Protein AF-A0A0C2GDD8-F1 (afdb_monomer_lite)

Sequence (76 aa):
CDGQNYYTGAQRGALIDKHNELRTAIAEGRHGTLPAARNMYQLQYSCSMEQKVQDEIKECSGRASLAERYGQNFFV

Organism: NCBI:txid51022

Radius of gyration: 14.78 Å; chains: 1; bounding box: 36×29×36 Å

InterPro domains:
  IPR014044 CAP domain [PF00188] (17-74)
  IPR035940 CAP superfamily [G3DSA:3.40.33.10] (1-76)
  IPR035940 CAP superfamily [SSF55797] (9-75)

Structure (mmCIF, N/CA/C/O backbone):
data_AF-A0A0C2GDD8-F1
#
_entry.id   AF-A0A0C2GDD8-F1
#
loop_
_atom_site.group_PDB
_atom_site.id
_atom_site.type_symbol
_atom_site.label_atom_id
_atom_site.label_alt_id
_atom_site.label_comp_id
_atom_site.label_asym_id
_atom_site.label_entity_id
_atom_site.label_seq_id
_atom_site.pdbx_PDB_ins_code
_atom_site.Cartn_x
_atom_site.Cartn_y
_atom_site.Cartn_z
_atom_site.occupancy
_atom_site.B_iso_or_equiv
_atom_site.auth_seq_id
_atom_site.auth_comp_id
_atom_site.auth_asym_id
_atom_site.auth_atom_id
_atom_site.pdbx_PDB_model_num
ATOM 1 N N . CYS A 1 1 ? -12.007 6.946 1.619 1.00 93.00 1 CYS A N 1
ATOM 2 C CA . CYS A 1 1 ? -12.187 5.897 2.647 1.00 93.00 1 CYS A CA 1
ATOM 3 C C . CYS A 1 1 ? -13.092 6.481 3.703 1.00 93.00 1 CYS A C 1
ATOM 5 O O . CYS A 1 1 ? -12.649 6.865 4.780 1.00 93.00 1 CYS A O 1
ATOM 7 N N . ASP A 1 2 ? -14.348 6.673 3.327 1.00 88.19 2 ASP A N 1
ATOM 8 C CA . ASP A 1 2 ? -15.202 7.629 4.018 1.00 88.19 2 ASP A CA 1
ATOM 9 C C . ASP A 1 2 ? -15.763 6.954 5.267 1.00 88.19 2 ASP A C 1
ATOM 11 O O . ASP A 1 2 ? -16.198 5.805 5.217 1.00 88.19 2 ASP A O 1
ATOM 15 N N . GLY A 1 3 ? -15.654 7.629 6.411 1.00 88.69 3 GLY A N 1
ATOM 16 C CA . GLY A 1 3 ? -15.998 7.057 7.716 1.00 88.69 3 GLY A CA 1
ATOM 17 C C . GLY A 1 3 ? -14.918 6.174 8.358 1.00 88.69 3 GLY A C 1
ATOM 18 O O . GLY A 1 3 ? -15.075 5.797 9.516 1.00 88.69 3 GLY A O 1
ATOM 19 N N . GLN A 1 4 ? -13.805 5.877 7.673 1.00 92.25 4 GLN A N 1
ATOM 20 C CA . GLN A 1 4 ? -12.667 5.166 8.269 1.00 92.25 4 GLN A CA 1
ATOM 21 C C . GLN A 1 4 ? -11.656 6.154 8.860 1.00 92.25 4 GLN A C 1
ATOM 23 O O . GLN A 1 4 ? -10.941 6.842 8.125 1.00 92.25 4 GLN A O 1
ATOM 28 N N . ASN A 1 5 ? -11.545 6.159 10.190 1.00 92.25 5 ASN A N 1
ATOM 29 C CA . ASN A 1 5 ? -10.649 7.046 10.943 1.00 92.25 5 ASN A CA 1
ATOM 30 C C . ASN A 1 5 ? -9.364 6.3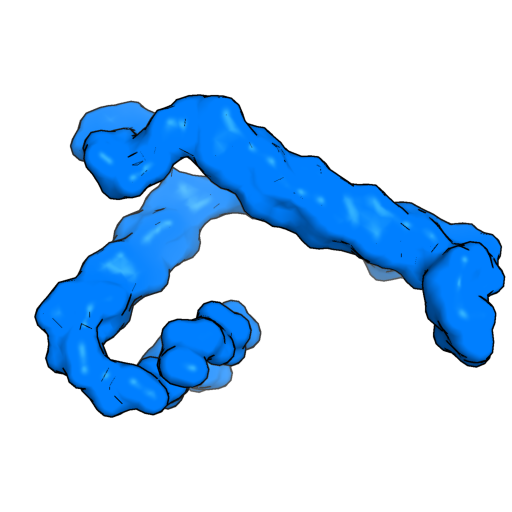48 11.434 1.00 92.25 5 ASN A C 1
ATOM 32 O O . ASN A 1 5 ? -8.762 6.785 12.410 1.00 92.25 5 ASN A O 1
ATOM 36 N N . TYR A 1 6 ? -8.946 5.261 10.776 1.00 93.69 6 TYR A N 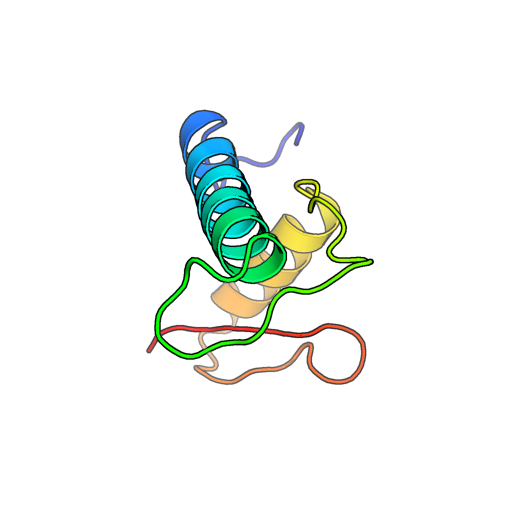1
ATOM 37 C CA . TYR A 1 6 ? -7.739 4.505 11.140 1.00 93.69 6 TYR A CA 1
ATOM 38 C C . TYR A 1 6 ? -6.449 5.168 10.646 1.00 93.69 6 TYR A C 1
ATOM 40 O O . TYR A 1 6 ? -5.449 5.208 11.358 1.00 93.69 6 TYR A O 1
ATOM 48 N N . TYR A 1 7 ? -6.489 5.710 9.426 1.00 95.38 7 TYR A N 1
ATOM 49 C CA . TYR A 1 7 ? -5.371 6.402 8.797 1.00 95.38 7 TYR A CA 1
ATOM 50 C C . TYR A 1 7 ? -5.820 7.740 8.214 1.00 95.38 7 TYR A C 1
ATOM 52 O O . TYR A 1 7 ? -6.943 7.902 7.734 1.00 95.38 7 TYR A O 1
ATOM 60 N N . THR A 1 8 ? -4.911 8.708 8.202 1.00 96.50 8 THR A N 1
ATOM 61 C CA . THR A 1 8 ? -5.076 9.958 7.456 1.00 96.50 8 THR A CA 1
ATOM 62 C C . THR A 1 8 ? -4.867 9.727 5.958 1.00 96.50 8 THR A C 1
ATOM 64 O O . THR A 1 8 ? -4.242 8.749 5.542 1.00 96.50 8 THR A O 1
ATOM 67 N N . GLY A 1 9 ? -5.343 10.651 5.116 1.00 96.12 9 GLY A N 1
ATOM 68 C CA . GLY A 1 9 ? -5.073 10.604 3.672 1.00 96.12 9 GLY A CA 1
ATOM 69 C C . GLY A 1 9 ? -3.573 10.563 3.349 1.00 96.12 9 GLY A C 1
ATOM 70 O O . GLY A 1 9 ? -3.155 9.785 2.497 1.00 96.12 9 GLY A O 1
ATOM 71 N N . ALA A 1 10 ? -2.759 11.317 4.095 1.00 97.38 10 ALA A N 1
ATOM 72 C CA . ALA A 1 10 ? -1.307 11.334 3.931 1.00 97.38 10 ALA A CA 1
ATOM 73 C C . ALA A 1 10 ? -0.654 9.981 4.262 1.00 97.38 10 ALA A C 1
ATOM 75 O O . ALA A 1 10 ? 0.234 9.542 3.542 1.00 97.38 10 ALA A O 1
ATOM 76 N N . GLN A 1 11 ? -1.115 9.283 5.307 1.00 97.44 11 GLN A N 1
ATOM 77 C CA . GLN A 1 11 ? -0.606 7.947 5.650 1.00 97.44 11 GLN A CA 1
ATOM 78 C C . GLN A 1 11 ? -0.966 6.905 4.585 1.00 97.44 11 GLN A C 1
ATOM 80 O O . GLN A 1 11 ? -0.121 6.094 4.207 1.00 97.44 11 GLN A O 1
ATOM 85 N N . ARG A 1 12 ? -2.199 6.949 4.061 1.00 97.81 12 ARG A N 1
ATOM 86 C CA . ARG A 1 12 ? -2.624 6.079 2.951 1.00 97.81 12 ARG A CA 1
ATOM 87 C C . ARG A 1 12 ? -1.787 6.332 1.694 1.00 97.81 12 ARG A C 1
ATOM 89 O O . ARG A 1 12 ? -1.339 5.373 1.070 1.00 97.81 12 ARG A O 1
ATOM 96 N N . GLY A 1 13 ? -1.542 7.608 1.382 1.00 98.06 13 GLY A N 1
ATOM 97 C CA . GLY A 1 13 ? -0.652 8.050 0.305 1.00 98.06 13 GLY A CA 1
ATOM 98 C C . GLY A 1 13 ? 0.762 7.501 0.476 1.00 98.06 13 GLY A C 1
ATOM 99 O O . GLY A 1 13 ? 1.229 6.738 -0.358 1.00 98.06 13 GLY A O 1
ATOM 100 N N . ALA A 1 14 ? 1.394 7.754 1.623 1.00 98.25 14 ALA A N 1
ATOM 101 C CA . ALA A 1 14 ? 2.749 7.281 1.900 1.00 98.25 14 ALA A CA 1
ATOM 102 C C . ALA A 1 14 ? 2.902 5.755 1.743 1.00 98.25 14 ALA A C 1
ATOM 104 O O . ALA A 1 14 ? 3.898 5.287 1.191 1.00 98.25 14 ALA A O 1
ATOM 105 N N . LEU A 1 15 ? 1.911 4.969 2.188 1.00 96.75 15 LEU A N 1
ATOM 106 C CA . LEU A 1 15 ? 1.920 3.514 2.021 1.00 96.75 15 LEU A CA 1
ATOM 107 C C . LEU A 1 15 ? 1.870 3.102 0.546 1.00 96.75 15 LEU A C 1
ATOM 109 O O . LEU A 1 15 ? 2.681 2.274 0.122 1.00 96.75 15 LEU A O 1
ATOM 113 N N . ILE A 1 16 ? 0.928 3.642 -0.232 1.00 98.19 16 ILE A N 1
ATOM 114 C CA . ILE A 1 16 ? 0.752 3.234 -1.631 1.00 98.19 16 ILE A CA 1
ATOM 115 C C . ILE A 1 16 ? 1.870 3.764 -2.528 1.00 98.19 16 ILE A C 1
ATOM 117 O O . ILE A 1 16 ? 2.357 3.033 -3.394 1.00 98.19 16 ILE A O 1
ATOM 121 N N . ASP A 1 17 ? 2.328 4.986 -2.271 1.00 98.56 17 ASP A N 1
ATOM 122 C CA . ASP A 1 17 ? 3.410 5.626 -3.006 1.00 98.56 17 ASP A CA 1
ATOM 123 C C . ASP A 1 17 ? 4.696 4.843 -2.799 1.00 98.56 17 ASP A C 1
ATOM 125 O O . ASP A 1 17 ? 5.336 4.456 -3.776 1.00 98.56 17 ASP A O 1
ATOM 129 N N . LYS A 1 18 ? 5.022 4.468 -1.553 1.00 98.31 18 LYS A N 1
ATOM 130 C CA . LYS A 1 18 ? 6.258 3.727 -1.304 1.00 98.31 18 LYS A CA 1
ATOM 131 C C . LYS A 1 18 ? 6.278 2.352 -1.970 1.00 98.31 18 LYS A C 1
ATOM 133 O O . LYS A 1 18 ? 7.309 1.939 -2.504 1.00 98.31 18 LYS A O 1
ATOM 138 N N . HIS A 1 19 ? 5.146 1.647 -1.975 1.00 98.38 19 HIS A N 1
ATOM 139 C CA . HIS A 1 19 ? 5.037 0.377 -2.693 1.00 98.38 19 HIS A CA 1
ATOM 140 C C . HIS A 1 19 ? 5.211 0.572 -4.200 1.00 98.38 19 HIS A C 1
ATOM 142 O O . HIS A 1 19 ? 5.932 -0.196 -4.837 1.00 98.38 19 HIS A O 1
ATOM 148 N N . ASN A 1 20 ? 4.574 1.590 -4.776 1.00 98.69 20 ASN A N 1
ATOM 149 C CA . ASN A 1 20 ? 4.661 1.853 -6.207 1.00 98.69 20 ASN A CA 1
ATOM 150 C C . ASN A 1 20 ? 6.048 2.349 -6.633 1.00 98.69 20 ASN A C 1
ATOM 152 O O . ASN A 1 20 ? 6.536 1.902 -7.664 1.00 98.69 20 ASN A O 1
ATOM 156 N N . GLU A 1 21 ? 6.734 3.165 -5.830 1.00 98.50 21 GLU A N 1
ATOM 157 C CA . GLU A 1 21 ? 8.136 3.545 -6.056 1.00 98.50 21 GLU A CA 1
ATOM 158 C C . GLU A 1 21 ? 9.043 2.314 -6.171 1.00 98.50 21 GLU A C 1
ATOM 160 O O . GLU A 1 21 ? 9.824 2.194 -7.117 1.00 98.50 21 GLU A O 1
ATOM 165 N N . LEU A 1 22 ? 8.925 1.375 -5.225 1.00 98.31 22 LEU A N 1
ATOM 166 C CA . LEU A 1 22 ? 9.707 0.138 -5.236 1.00 98.31 22 LEU A CA 1
ATOM 167 C C . LEU A 1 22 ? 9.359 -0.732 -6.447 1.00 98.31 22 LEU A C 1
ATOM 169 O O . LEU A 1 22 ? 10.258 -1.238 -7.117 1.00 98.31 22 LEU A O 1
ATOM 173 N N . ARG A 1 23 ? 8.068 -0.876 -6.769 1.00 98.50 23 ARG A N 1
ATOM 174 C CA . ARG A 1 23 ? 7.612 -1.624 -7.951 1.00 98.50 23 ARG A CA 1
ATOM 175 C C . ARG A 1 23 ? 8.163 -1.033 -9.243 1.00 98.50 23 ARG A C 1
ATOM 177 O O . ARG A 1 23 ? 8.633 -1.793 -10.082 1.00 98.50 23 ARG A O 1
ATOM 184 N N . THR A 1 24 ? 8.167 0.289 -9.376 1.00 98.38 24 THR A N 1
ATOM 185 C CA . THR A 1 24 ? 8.754 1.007 -10.514 1.00 98.38 24 THR A CA 1
ATOM 186 C C . THR A 1 24 ? 10.263 0.772 -10.599 1.00 98.38 24 THR A C 1
ATOM 188 O O . THR A 1 24 ? 10.764 0.366 -11.645 1.00 98.38 24 THR A O 1
ATOM 191 N N . ALA A 1 25 ? 10.992 0.899 -9.485 1.00 98.31 25 ALA A N 1
ATOM 192 C CA . ALA A 1 25 ? 12.430 0.622 -9.456 1.00 98.31 25 ALA A CA 1
ATOM 193 C C . ALA A 1 25 ? 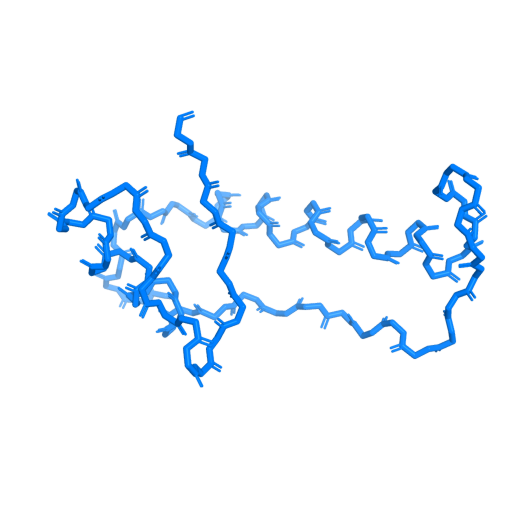12.762 -0.825 -9.869 1.00 98.31 25 ALA A C 1
ATOM 195 O O . ALA A 1 25 ? 13.734 -1.047 -10.591 1.00 98.31 25 ALA A O 1
ATOM 196 N N . ILE A 1 26 ? 11.950 -1.802 -9.451 1.00 98.38 26 ILE A N 1
ATOM 197 C CA . ILE A 1 26 ? 12.084 -3.209 -9.858 1.00 98.38 26 ILE A CA 1
ATOM 198 C C . ILE A 1 26 ? 11.743 -3.384 -11.342 1.00 98.38 26 ILE A C 1
ATOM 200 O O . ILE A 1 26 ? 12.490 -4.034 -12.068 1.00 98.38 26 ILE A O 1
ATOM 204 N N . ALA A 1 27 ? 10.643 -2.791 -11.813 1.00 98.44 27 ALA A N 1
ATOM 205 C CA . ALA A 1 27 ? 10.218 -2.874 -13.209 1.00 98.44 27 ALA A CA 1
ATOM 206 C C . ALA A 1 27 ? 11.312 -2.387 -14.167 1.00 98.44 27 ALA A C 1
ATOM 208 O O . ALA A 1 27 ? 11.552 -3.005 -15.201 1.00 98.44 27 ALA A O 1
ATOM 209 N N . GLU A 1 28 ? 12.022 -1.335 -13.770 1.00 97.94 28 GLU A N 1
ATOM 210 C CA . GLU A 1 28 ? 13.112 -0.726 -14.529 1.00 97.94 28 GLU A CA 1
ATOM 211 C C . GLU A 1 28 ? 14.476 -1.404 -14.302 1.00 97.94 28 GLU A C 1
ATOM 213 O O . GLU A 1 28 ? 15.480 -0.958 -14.853 1.00 97.94 28 GLU A O 1
ATOM 218 N N . GLY A 1 29 ? 14.539 -2.474 -13.499 1.00 97.38 29 GLY A N 1
ATOM 219 C CA . GLY A 1 29 ? 15.781 -3.197 -13.206 1.00 97.38 29 GLY A CA 1
ATOM 220 C C . GLY A 1 29 ? 16.804 -2.371 -12.418 1.00 97.38 29 GLY A C 1
ATOM 221 O O . GLY A 1 29 ? 18.003 -2.605 -12.525 1.00 97.38 29 GLY A O 1
ATOM 222 N N . ARG A 1 30 ? 16.347 -1.376 -11.646 1.00 97.06 30 ARG A N 1
ATOM 223 C CA . ARG A 1 30 ? 17.189 -0.477 -10.835 1.00 97.06 30 ARG A CA 1
ATOM 224 C C . ARG A 1 30 ? 17.154 -0.787 -9.339 1.00 97.06 30 ARG A C 1
ATOM 226 O O . ARG A 1 30 ? 17.646 0.003 -8.535 1.00 97.06 30 ARG A O 1
ATOM 233 N N . HIS A 1 31 ? 16.548 -1.903 -8.942 1.00 96.50 31 HIS A N 1
ATOM 234 C CA . HIS A 1 31 ? 16.448 -2.303 -7.542 1.00 96.50 31 HIS A CA 1
ATOM 235 C C . HIS A 1 31 ? 17.373 -3.489 -7.237 1.00 96.50 31 HIS A C 1
ATOM 237 O O . HIS A 1 31 ? 16.998 -4.651 -7.397 1.00 96.50 31 HIS A O 1
ATOM 243 N N . GLY A 1 32 ? 18.595 -3.186 -6.789 1.00 93.94 32 GLY A N 1
ATOM 244 C CA . GLY A 1 32 ? 19.606 -4.195 -6.465 1.00 93.94 32 GLY A CA 1
ATOM 245 C C . GLY A 1 32 ? 20.018 -5.017 -7.690 1.00 93.94 32 GLY A C 1
ATOM 246 O O . GLY A 1 32 ? 20.352 -4.457 -8.728 1.00 93.94 32 GLY A O 1
ATOM 247 N N . THR A 1 33 ? 19.996 -6.345 -7.559 1.00 95.38 33 THR A N 1
ATOM 248 C CA . THR A 1 33 ? 20.305 -7.306 -8.636 1.00 95.38 33 THR A CA 1
ATOM 249 C C . THR A 1 33 ? 19.054 -7.886 -9.304 1.00 95.38 33 THR A C 1
ATOM 251 O O . THR A 1 33 ? 19.157 -8.829 -10.091 1.00 95.38 33 THR A O 1
ATOM 254 N N . LEU A 1 34 ? 17.862 -7.366 -8.980 1.00 96.62 34 LEU A N 1
ATOM 255 C CA . LEU A 1 34 ? 16.613 -7.877 -9.538 1.00 96.62 34 LEU A CA 1
ATOM 256 C C . LEU A 1 34 ? 16.490 -7.507 -11.027 1.00 96.62 34 LEU A C 1
ATOM 258 O O . LEU A 1 34 ? 16.755 -6.360 -11.396 1.00 96.62 34 LEU A O 1
ATOM 262 N N . PRO A 1 35 ? 16.064 -8.447 -11.890 1.00 96.88 35 PRO A N 1
ATOM 263 C CA . PRO A 1 35 ? 15.872 -8.169 -13.307 1.00 96.88 35 PRO A CA 1
ATOM 264 C C . PRO A 1 35 ? 14.664 -7.252 -13.544 1.00 96.88 35 PRO A C 1
ATOM 266 O O . PRO A 1 35 ? 13.715 -7.232 -12.759 1.00 96.88 35 PRO A O 1
ATOM 269 N N . ALA A 1 36 ? 14.675 -6.545 -14.676 1.00 98.06 36 ALA A N 1
ATOM 270 C CA . ALA A 1 36 ? 13.547 -5.732 -15.126 1.00 98.06 36 ALA A CA 1
ATOM 271 C C . ALA A 1 36 ? 12.274 -6.576 -15.342 1.00 98.06 36 ALA A C 1
ATOM 273 O O . ALA A 1 36 ? 12.335 -7.716 -15.813 1.00 98.06 36 ALA A O 1
ATOM 274 N N . ALA A 1 37 ? 11.106 -5.992 -15.064 1.00 98.06 37 ALA A N 1
ATOM 275 C CA . ALA A 1 37 ? 9.805 -6.652 -15.181 1.00 98.06 37 ALA A CA 1
ATOM 276 C C . ALA A 1 37 ? 8.877 -5.893 -16.140 1.00 98.06 37 ALA A C 1
ATOM 278 O O . ALA A 1 37 ? 8.677 -4.692 -16.004 1.00 98.06 37 ALA A O 1
ATOM 279 N N . ARG A 1 38 ? 8.264 -6.604 -17.098 1.00 94.44 38 ARG A N 1
ATOM 280 C CA . ARG A 1 38 ? 7.445 -5.978 -18.161 1.00 94.44 38 ARG A CA 1
ATOM 281 C C . ARG A 1 38 ? 5.997 -5.680 -17.761 1.00 94.44 38 ARG A C 1
ATOM 283 O O . ARG A 1 38 ? 5.415 -4.748 -18.291 1.00 94.44 38 ARG A O 1
ATOM 290 N N . ASN A 1 39 ? 5.427 -6.446 -16.830 1.00 97.50 39 ASN A N 1
ATOM 291 C CA . ASN A 1 39 ? 4.013 -6.355 -16.434 1.00 97.50 39 ASN A CA 1
ATOM 292 C C . ASN A 1 39 ? 3.863 -6.053 -14.933 1.00 97.50 39 ASN A C 1
ATOM 294 O O . ASN A 1 39 ? 3.098 -6.703 -14.219 1.00 97.50 39 ASN A O 1
ATOM 298 N N . MET A 1 40 ? 4.643 -5.093 -14.429 1.00 98.31 40 MET A N 1
ATOM 299 C CA . MET A 1 40 ? 4.575 -4.659 -13.034 1.00 98.31 40 MET A CA 1
ATOM 300 C C . MET A 1 40 ? 3.510 -3.567 -12.867 1.00 98.31 40 MET A C 1
ATOM 302 O O . MET A 1 40 ? 3.788 -2.382 -13.000 1.00 98.31 40 MET A O 1
ATOM 306 N N . TYR A 1 41 ? 2.270 -3.970 -12.587 1.00 98.38 41 TYR A N 1
ATOM 307 C CA . TYR A 1 41 ? 1.139 -3.039 -12.491 1.00 98.38 41 TYR A CA 1
ATOM 308 C C . TYR A 1 41 ? 1.218 -2.109 -11.274 1.00 98.38 41 TYR A C 1
ATOM 310 O O . TYR A 1 41 ? 1.657 -2.520 -10.198 1.00 98.38 41 TYR A O 1
ATOM 318 N N . GLN A 1 42 ? 0.736 -0.877 -11.419 1.00 98.19 42 GLN A N 1
ATOM 319 C CA . GLN A 1 42 ? 0.601 0.065 -10.311 1.00 98.19 42 GLN A CA 1
ATOM 320 C C . GLN A 1 42 ? -0.483 -0.407 -9.332 1.00 98.19 42 GLN A C 1
ATOM 322 O O . GLN A 1 42 ? -1.572 -0.812 -9.736 1.00 98.19 42 GLN A O 1
ATOM 327 N N . LEU A 1 43 ? -0.187 -0.351 -8.037 1.00 98.38 43 LEU A N 1
ATOM 328 C CA . LEU A 1 43 ? -1.149 -0.641 -6.982 1.00 98.38 43 LEU A CA 1
ATOM 329 C C . LEU A 1 43 ? -2.045 0.569 -6.720 1.00 98.38 43 LEU A C 1
ATOM 331 O O . LEU A 1 43 ? -1.596 1.715 -6.777 1.00 98.38 43 LEU A O 1
ATOM 335 N N . GLN A 1 44 ? -3.293 0.290 -6.353 1.00 98.12 44 GLN A N 1
ATOM 336 C CA . GLN A 1 44 ? -4.259 1.283 -5.893 1.00 98.12 44 GLN A CA 1
ATOM 337 C C . GLN A 1 44 ? -4.612 1.019 -4.431 1.00 98.12 44 GLN A C 1
ATOM 339 O O . GLN A 1 44 ? -4.735 -0.135 -4.010 1.00 98.12 44 GLN A O 1
ATOM 344 N N . TYR A 1 45 ? -4.785 2.089 -3.656 1.00 97.50 45 TYR A N 1
ATOM 345 C CA . TYR A 1 45 ? -5.206 1.963 -2.268 1.00 97.50 45 TYR A CA 1
ATOM 346 C C . TYR A 1 45 ? -6.656 1.471 -2.199 1.00 97.50 45 TYR A C 1
ATOM 348 O O . TYR A 1 45 ? -7.534 2.025 -2.859 1.00 97.50 45 TYR A O 1
ATOM 356 N N . SER A 1 46 ? -6.920 0.453 -1.379 1.00 96.88 46 SER A N 1
ATOM 357 C CA . SER A 1 46 ? -8.261 -0.111 -1.213 1.00 96.88 46 SER A CA 1
ATOM 358 C C . SER A 1 46 ? -8.750 0.040 0.223 1.00 96.88 46 SER A C 1
ATOM 360 O O . SER A 1 46 ? -8.285 -0.649 1.131 1.00 96.88 46 SER A O 1
ATOM 362 N N . CYS A 1 47 ? -9.760 0.890 0.415 1.00 97.25 47 CYS A N 1
ATOM 363 C CA . CYS A 1 47 ? -10.410 1.087 1.715 1.00 97.25 47 CYS A CA 1
ATOM 364 C C . CYS A 1 47 ? -11.071 -0.202 2.245 1.00 97.25 47 CYS A C 1
ATOM 366 O O . CYS A 1 47 ? -11.188 -0.407 3.452 1.00 97.25 47 CYS A O 1
ATOM 368 N N . SER A 1 48 ? -11.499 -1.102 1.350 1.00 95.31 48 SER A N 1
ATOM 369 C CA . SER A 1 48 ? -12.098 -2.383 1.744 1.00 95.31 48 SER A CA 1
ATOM 370 C C . SER A 1 48 ? -11.061 -3.404 2.222 1.00 95.31 48 SER A C 1
ATOM 372 O O . SER A 1 48 ? -11.424 -4.325 2.960 1.00 95.31 48 SER A O 1
ATOM 374 N N . MET A 1 49 ? -9.792 -3.249 1.819 1.00 95.00 49 MET A N 1
ATOM 375 C CA . MET A 1 49 ? -8.668 -4.001 2.382 1.00 95.00 49 MET A CA 1
ATOM 376 C C . MET A 1 49 ? -8.159 -3.367 3.676 1.00 95.00 49 MET A C 1
ATOM 378 O O . MET A 1 49 ? -7.876 -4.110 4.609 1.00 95.00 49 MET A O 1
ATOM 382 N N . GLU A 1 50 ? -8.127 -2.030 3.774 1.00 95.81 50 GLU A N 1
ATOM 383 C CA . GLU A 1 50 ? -7.840 -1.329 5.039 1.00 95.81 50 GLU A CA 1
ATOM 384 C C . GLU A 1 50 ? -8.753 -1.845 6.156 1.00 95.81 50 GLU A C 1
ATOM 386 O O . GLU A 1 50 ? -8.255 -2.236 7.205 1.00 95.81 50 GLU A O 1
ATOM 391 N N . GLN A 1 51 ? -10.065 -1.944 5.903 1.00 94.81 51 GLN A N 1
ATOM 392 C CA . GLN A 1 51 ? -11.007 -2.471 6.894 1.00 94.81 51 GLN A CA 1
ATOM 393 C C . GLN A 1 51 ? -10.639 -3.882 7.364 1.00 94.81 51 GLN A C 1
ATOM 395 O O . GLN A 1 51 ? -10.608 -4.129 8.562 1.00 94.81 51 GLN A O 1
ATOM 400 N N . LYS A 1 52 ? -10.331 -4.790 6.427 1.00 93.00 52 LYS A N 1
ATOM 401 C CA . LYS A 1 52 ? -9.981 -6.182 6.754 1.00 93.00 52 LYS A CA 1
ATOM 402 C C . LYS A 1 52 ? -8.744 -6.234 7.632 1.00 93.00 52 LYS A C 1
ATOM 404 O O . LYS A 1 52 ? -8.766 -6.875 8.667 1.00 93.00 52 LYS A O 1
ATOM 409 N N . VAL A 1 53 ? -7.695 -5.503 7.256 1.00 92.31 53 VAL A N 1
ATOM 410 C CA . VAL A 1 53 ? -6.464 -5.430 8.053 1.00 92.31 53 VAL A CA 1
ATOM 411 C C . VAL A 1 53 ? -6.736 -4.847 9.440 1.00 92.31 53 VAL A C 1
ATOM 413 O O . VAL A 1 53 ? -6.182 -5.332 10.418 1.00 92.31 53 VAL A O 1
ATOM 416 N N . GLN A 1 54 ? -7.599 -3.838 9.552 1.00 92.81 54 GLN A N 1
ATOM 417 C CA . GLN A 1 54 ? -7.965 -3.256 10.845 1.00 92.81 54 GLN A CA 1
ATOM 418 C C . GLN A 1 54 ? -8.755 -4.224 11.723 1.00 92.81 54 GLN A C 1
ATOM 420 O O . GLN A 1 54 ? -8.587 -4.202 12.939 1.00 92.81 54 GLN A O 1
ATOM 425 N N . ASP A 1 55 ? -9.590 -5.076 11.135 1.00 91.69 55 ASP A N 1
ATOM 426 C CA . ASP A 1 55 ? -10.286 -6.125 11.875 1.00 91.69 55 ASP A CA 1
ATOM 427 C C . ASP A 1 55 ? -9.298 -7.191 12.379 1.00 91.69 55 ASP A C 1
ATOM 429 O O . ASP A 1 55 ? -9.358 -7.541 13.553 1.00 91.69 55 ASP A O 1
ATOM 433 N N . GLU A 1 56 ? -8.298 -7.571 11.577 1.00 90.19 56 GLU A N 1
ATOM 434 C CA . GLU A 1 56 ? -7.223 -8.481 12.010 1.00 90.19 56 GLU A CA 1
ATOM 435 C C . GLU A 1 56 ? -6.324 -7.896 13.109 1.00 90.19 56 GLU A C 1
ATOM 437 O O . GLU A 1 56 ? -5.946 -8.584 14.057 1.00 90.19 56 GLU A O 1
ATOM 442 N N . ILE A 1 57 ? -5.974 -6.608 13.016 1.00 90.31 57 ILE A N 1
ATOM 443 C CA . ILE A 1 57 ? -5.133 -5.941 14.023 1.00 90.31 57 ILE A CA 1
ATOM 444 C C . ILE A 1 57 ? -5.810 -5.962 15.399 1.00 90.31 57 ILE A C 1
ATOM 446 O O . ILE A 1 57 ? -5.122 -6.130 16.406 1.00 90.31 57 ILE A O 1
ATOM 450 N N . LYS A 1 58 ? -7.143 -5.830 15.460 1.00 90.94 58 LYS A N 1
ATOM 451 C CA . LYS A 1 58 ? -7.899 -5.855 16.727 1.00 90.94 58 LYS A CA 1
ATOM 452 C C . LYS A 1 58 ? -7.796 -7.192 17.454 1.00 90.94 58 LYS A C 1
ATOM 454 O O . LYS A 1 58 ? -7.915 -7.210 18.675 1.00 90.94 58 LYS A O 1
ATOM 459 N N . GLU A 1 59 ? -7.587 -8.291 16.732 1.00 90.31 59 GLU A N 1
ATOM 460 C CA . GLU A 1 59 ? -7.434 -9.616 17.339 1.00 90.31 59 GLU A CA 1
ATOM 461 C C . GLU A 1 59 ? -6.090 -9.775 18.059 1.00 90.31 59 GLU A C 1
ATOM 463 O O . GLU A 1 59 ? -5.941 -10.679 18.881 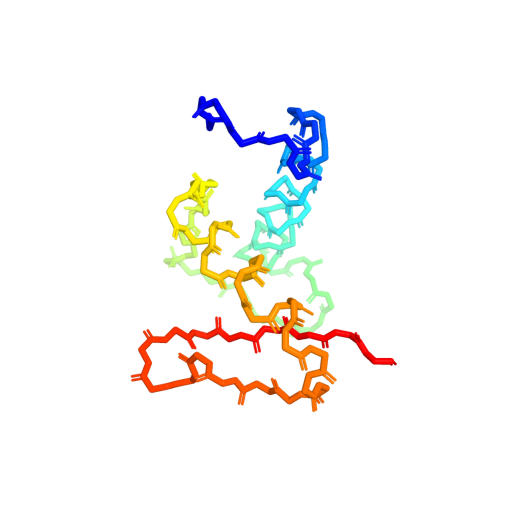1.00 90.31 59 GLU A O 1
ATOM 468 N N . CYS A 1 60 ? -5.108 -8.908 17.769 1.00 87.50 60 CYS A N 1
ATOM 469 C CA . CYS A 1 60 ? -3.763 -8.955 18.346 1.00 87.50 60 CYS A CA 1
ATOM 470 C C . CYS A 1 60 ? -3.100 -10.342 18.217 1.00 87.50 60 CYS A C 1
ATOM 472 O O . CYS A 1 60 ? -2.313 -10.749 19.072 1.00 87.50 60 CYS A O 1
ATOM 474 N N . SER A 1 61 ? -3.411 -11.080 17.146 1.00 86.75 61 SER A N 1
ATOM 475 C CA . SER A 1 61 ? -3.009 -12.483 16.988 1.00 86.75 61 SER A CA 1
ATOM 476 C C . SER A 1 61 ? -1.513 -12.664 16.701 1.00 86.75 61 SER A C 1
ATOM 478 O O . SER A 1 61 ? -0.968 -13.743 16.935 1.00 86.75 61 SER A O 1
ATOM 480 N N . GLY A 1 62 ? -0.844 -11.628 16.177 1.00 85.06 62 GLY A N 1
ATOM 481 C CA . GLY A 1 62 ? 0.566 -11.671 15.772 1.00 85.06 62 GLY A CA 1
ATOM 482 C C . GLY A 1 62 ? 0.846 -12.631 14.609 1.00 85.06 62 GLY A C 1
ATOM 483 O O . GLY A 1 62 ? 1.984 -13.063 14.426 1.00 85.06 62 GLY A O 1
ATOM 484 N N . ARG A 1 63 ? -0.185 -13.023 13.851 1.00 86.69 63 ARG A N 1
ATOM 485 C CA . ARG A 1 63 ? -0.093 -14.012 12.769 1.00 86.69 63 ARG A CA 1
ATOM 486 C C . ARG A 1 63 ? -0.839 -13.519 11.536 1.00 86.69 63 ARG A C 1
ATOM 488 O O . ARG A 1 63 ? -1.816 -12.788 11.648 1.00 86.69 63 ARG A O 1
ATOM 495 N N . ALA A 1 64 ? -0.397 -13.962 10.360 1.00 86.88 64 ALA A N 1
ATOM 496 C CA . ALA A 1 64 ? -1.173 -13.784 9.140 1.00 86.88 64 ALA A CA 1
ATOM 497 C C . ALA A 1 64 ? -2.387 -14.727 9.133 1.00 86.88 64 ALA A C 1
ATOM 499 O O . ALA A 1 64 ? -2.243 -15.937 9.305 1.00 86.88 64 ALA A O 1
ATOM 500 N N . SER A 1 65 ? -3.561 -14.158 8.906 1.00 85.81 65 SER A N 1
ATOM 501 C CA . SER A 1 65 ? 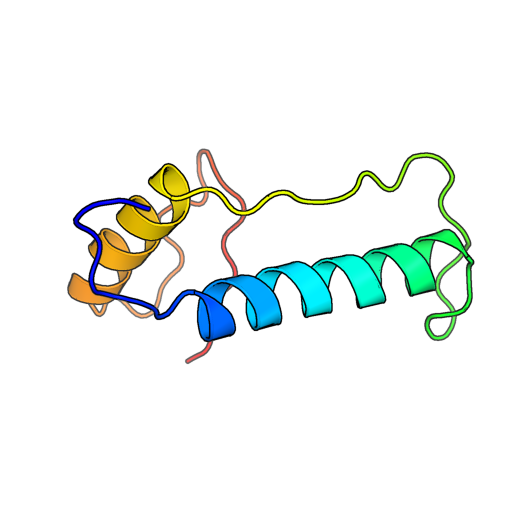-4.894 -14.771 9.002 1.00 85.81 65 SER A CA 1
ATOM 502 C C . SER A 1 65 ? -5.715 -14.590 7.719 1.00 85.81 65 SER A C 1
ATOM 504 O O . SER A 1 65 ? -6.649 -15.346 7.468 1.00 85.81 65 SER A O 1
ATOM 506 N N . LEU A 1 66 ? -5.324 -13.662 6.837 1.00 86.56 66 LEU A N 1
ATOM 507 C CA . LEU A 1 66 ? -6.005 -13.394 5.559 1.00 86.56 66 LEU A CA 1
ATOM 508 C C . LEU A 1 66 ? -5.483 -14.252 4.389 1.00 86.56 66 LEU A C 1
ATOM 510 O O . LEU A 1 66 ? -5.931 -14.090 3.248 1.00 86.56 66 LEU A O 1
ATOM 514 N N . ALA A 1 67 ? -4.537 -15.153 4.666 1.00 77.25 67 ALA A N 1
ATOM 515 C CA . ALA A 1 67 ? -3.679 -15.814 3.680 1.00 77.25 67 ALA A CA 1
ATOM 516 C C . ALA A 1 67 ? -4.423 -16.665 2.635 1.00 77.25 67 ALA A C 1
ATOM 518 O O . ALA A 1 67 ? -3.911 -16.865 1.536 1.00 77.25 67 ALA A O 1
ATOM 519 N N . GLU A 1 68 ? -5.631 -17.146 2.936 1.00 80.06 68 GLU A N 1
ATOM 520 C CA . GLU A 1 68 ? -6.406 -17.968 1.995 1.00 80.06 68 GLU A CA 1
ATOM 521 C C . GLU A 1 68 ? -6.932 -17.180 0.785 1.00 80.06 68 GLU A C 1
ATOM 523 O O . GLU A 1 68 ? -7.237 -17.767 -0.253 1.00 80.06 68 GLU A O 1
ATOM 528 N N . ARG A 1 69 ? -7.052 -15.850 0.895 1.00 87.12 69 ARG A N 1
ATOM 529 C CA . ARG A 1 69 ? -7.563 -14.987 -0.189 1.00 87.12 69 ARG A CA 1
ATOM 530 C C . ARG A 1 69 ? -6.663 -13.811 -0.526 1.00 87.12 69 ARG A C 1
ATOM 532 O O . ARG A 1 69 ? -6.731 -13.311 -1.647 1.00 87.12 69 ARG A O 1
ATOM 539 N N . TYR A 1 70 ? -5.854 -13.350 0.422 1.00 91.44 70 TYR A N 1
ATOM 540 C CA . TYR A 1 70 ? -5.043 -12.151 0.270 1.00 91.44 70 TYR A CA 1
ATOM 541 C C . TYR A 1 70 ? -3.603 -12.411 0.699 1.00 91.44 70 TYR A C 1
ATOM 543 O O . TYR A 1 70 ? -3.343 -13.085 1.692 1.00 91.44 70 TYR A O 1
ATOM 551 N N . GLY A 1 71 ? -2.655 -11.814 -0.024 1.00 91.38 71 GLY A N 1
ATOM 552 C CA . GLY A 1 71 ? -1.295 -11.677 0.488 1.00 91.38 71 GLY A CA 1
ATOM 553 C C . GLY A 1 71 ? -1.289 -10.722 1.683 1.00 91.38 71 GLY A C 1
ATOM 554 O O . GLY A 1 71 ? -1.895 -9.652 1.616 1.00 91.38 71 GLY A O 1
ATOM 555 N N . GLN A 1 72 ? -0.607 -11.100 2.762 1.00 91.06 72 GLN A N 1
ATOM 556 C CA . GLN A 1 72 ? -0.542 -10.317 3.994 1.00 91.06 72 GLN A CA 1
ATOM 557 C C . GLN A 1 72 ? 0.907 -10.190 4.461 1.00 91.06 72 GLN A C 1
ATOM 559 O O . GLN A 1 72 ? 1.564 -11.188 4.746 1.00 91.06 72 GLN A O 1
ATOM 564 N N . ASN A 1 73 ? 1.374 -8.947 4.576 1.00 90.25 73 ASN A N 1
ATOM 565 C CA . ASN A 1 73 ? 2.593 -8.604 5.302 1.00 90.25 73 ASN A CA 1
ATOM 566 C C . ASN A 1 73 ? 2.192 -8.054 6.673 1.00 90.25 73 ASN A C 1
ATOM 568 O O . ASN A 1 73 ? 1.250 -7.267 6.770 1.00 90.25 73 ASN A O 1
ATOM 572 N N . PHE A 1 74 ? 2.918 -8.437 7.716 1.00 87.50 74 PHE A N 1
ATOM 573 C CA . PHE A 1 74 ? 2.774 -7.895 9.064 1.00 87.50 74 PHE A CA 1
ATOM 574 C C . PHE A 1 74 ? 4.164 -7.708 9.675 1.00 87.50 74 PHE A C 1
ATOM 576 O O . PHE A 1 74 ? 5.117 -8.378 9.277 1.00 87.50 74 PHE A O 1
ATOM 583 N N . PHE A 1 75 ? 4.284 -6.763 10.602 1.00 82.38 75 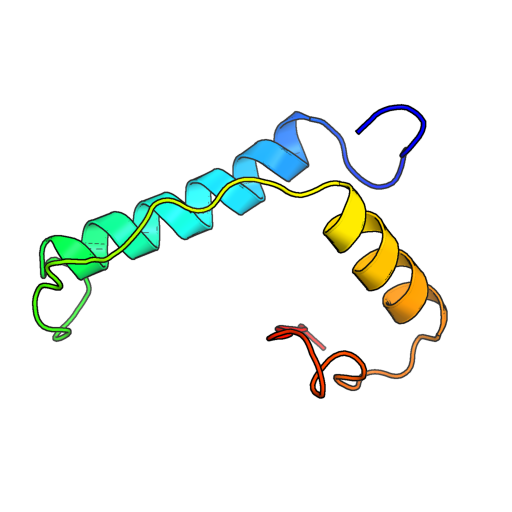PHE A N 1
ATOM 584 C CA . PHE A 1 75 ? 5.514 -6.493 11.340 1.00 82.38 75 PHE A CA 1
ATOM 585 C C . PHE A 1 75 ? 5.230 -6.731 12.822 1.00 82.38 75 PHE A C 1
ATOM 587 O O . PHE A 1 75 ? 4.208 -6.249 13.317 1.00 82.38 75 PHE A O 1
ATOM 594 N N . VAL A 1 76 ? 6.093 -7.507 13.480 1.00 65.75 76 VAL A N 1
ATOM 595 C CA . VAL A 1 76 ? 5.998 -7.876 14.902 1.00 65.75 76 VAL A CA 1
ATOM 596 C C . VAL A 1 76 ? 7.212 -7.335 15.632 1.00 65.75 76 VAL A C 1
ATOM 598 O O . VAL A 1 76 ? 8.320 -7.478 15.067 1.00 65.75 76 VAL A O 1
#

Foldseek 3Di:
DPPDPPDDPVRLCVVQVVVQVQLVCLLVCNRPNHRHDDPSDRDDRDPVVVVVVVVVVVVVPQDDDCVVPDDDDDDD

Secondary structure (DSSP, 8-state):
-TT--SS-HHHHHHHHHHHHHHHHHHHTT-STTPPP-S--PPP---HHHHHHHHHHHHTT--S---TTTS------

pLDDT: mean 93.52, std 5.86, range [65.75, 98.69]